Protein AF-A0A1J3GW41-F1 (afdb_monomer_lite)

pLDDT: mean 77.63, std 14.48, range [39.31, 94.0]

Sequence (105 aa):
VSSRSDLEGKSKLNESARLVDELLRVSSQWFLKYLEGSLKKGSFLVKKEEANGKDSLLVHLKAVNRWLDDLILSRTETRERVEDVRKKLQQFLLEHIESAMGETQ

InterPro domains:
  IPR010341 Protein CORTICAL MICROTUBULE DISORDERING [PTHR31928] (9-101)
  IPR049172 CORD, C-terminal domain [PF21647] (9-102)

Secondary structure (DSSP, 8-state):
-HHHHHHHHHHHHHHHHHHHHHHHHHHHHHHHHHHHHHHHHT-----TT-TTHHHHHHHHHHHHHHHHHHHHHTT-TTHHHHHHHHHHHHHHHHHHHHHHHHTT-

Structure (mmCIF, N/CA/C/O backbone):
data_AF-A0A1J3GW41-F1
#
_entry.id   AF-A0A1J3GW41-F1
#
loop_
_atom_site.group_PDB
_atom_site.id
_atom_site.type_symbol
_atom_site.label_atom_id
_atom_site.label_alt_id
_atom_site.label_comp_id
_atom_site.label_asym_id
_atom_site.label_entity_id
_atom_site.label_seq_id
_atom_site.pdbx_PDB_ins_code
_atom_site.Cartn_x
_atom_site.Cartn_y
_atom_site.Cartn_z
_atom_site.occupancy
_atom_site.B_iso_or_equiv
_atom_site.auth_seq_id
_atom_site.auth_comp_id
_atom_site.auth_asym_id
_atom_site.auth_atom_id
_atom_site.pdbx_PDB_model_num
ATOM 1 N N . VAL A 1 1 ? 35.766 -7.093 -35.660 1.00 48.31 1 VAL A N 1
ATOM 2 C CA . VAL A 1 1 ? 34.641 -7.911 -35.131 1.00 48.31 1 VAL A CA 1
ATOM 3 C C . VAL A 1 1 ? 34.141 -7.437 -33.752 1.00 48.31 1 VAL A C 1
ATOM 5 O O . VAL A 1 1 ? 33.016 -7.753 -33.405 1.00 48.31 1 VAL A O 1
ATOM 8 N N . SER A 1 2 ? 34.877 -6.589 -33.016 1.00 60.59 2 SER A N 1
ATOM 9 C CA . SER A 1 2 ? 34.540 -6.194 -31.629 1.00 60.59 2 SER A CA 1
ATOM 10 C C . SER A 1 2 ? 33.300 -5.300 -31.432 1.00 60.59 2 SER A C 1
ATOM 12 O O . SER A 1 2 ? 32.702 -5.332 -30.371 1.00 60.59 2 SER A O 1
ATOM 14 N N . SER A 1 3 ? 32.871 -4.507 -32.418 1.00 58.94 3 SER A N 1
ATOM 15 C CA . SER A 1 3 ? 31.846 -3.465 -32.184 1.00 58.94 3 SER A CA 1
ATOM 16 C C . SER A 1 3 ? 30.393 -3.962 -32.204 1.00 58.94 3 SER A C 1
ATOM 18 O O . SER A 1 3 ? 29.492 -3.247 -31.774 1.00 58.94 3 SER A O 1
ATOM 20 N N . ARG A 1 4 ? 30.140 -5.170 -32.728 1.00 57.53 4 ARG A N 1
ATOM 21 C CA . ARG A 1 4 ? 28.777 -5.703 -32.914 1.00 57.53 4 ARG A CA 1
ATOM 22 C C . ARG A 1 4 ? 28.253 -6.405 -31.653 1.00 57.53 4 ARG A C 1
ATOM 24 O O . ARG A 1 4 ? 27.065 -6.314 -31.370 1.00 57.53 4 ARG A O 1
ATOM 31 N N . SER A 1 5 ? 29.142 -7.020 -30.868 1.00 60.78 5 SER A N 1
ATOM 32 C CA . SER A 1 5 ? 28.819 -7.654 -29.580 1.00 60.78 5 SER A CA 1
ATOM 33 C C . SER A 1 5 ? 28.457 -6.639 -28.492 1.00 60.78 5 SER A C 1
ATOM 35 O O . SER A 1 5 ? 27.540 -6.882 -27.711 1.00 60.78 5 SER A O 1
ATOM 37 N N . ASP A 1 6 ? 29.117 -5.477 -28.473 1.00 60.81 6 ASP A N 1
ATOM 38 C CA . ASP A 1 6 ? 28.896 -4.447 -27.447 1.00 60.81 6 ASP A CA 1
ATOM 39 C C . ASP A 1 6 ? 27.553 -3.718 -27.623 1.00 60.81 6 ASP A C 1
ATOM 41 O O . ASP A 1 6 ? 26.894 -3.355 -26.646 1.00 60.81 6 ASP A O 1
ATOM 45 N N . LEU A 1 7 ? 27.118 -3.522 -28.874 1.00 61.41 7 LEU A N 1
ATOM 46 C CA . LEU A 1 7 ? 25.801 -2.963 -29.204 1.00 61.41 7 LEU A CA 1
ATOM 47 C C . LEU A 1 7 ? 24.670 -3.927 -28.831 1.00 61.41 7 LEU A C 1
ATOM 49 O O . LEU A 1 7 ? 23.649 -3.503 -28.288 1.00 61.41 7 LEU A O 1
ATOM 53 N N . GLU A 1 8 ? 24.867 -5.225 -29.065 1.00 64.06 8 GLU A N 1
ATOM 54 C CA . GLU A 1 8 ? 23.879 -6.240 -28.709 1.00 64.06 8 GLU A CA 1
ATOM 55 C C . GLU A 1 8 ? 23.755 -6.406 -27.184 1.00 64.06 8 GLU A C 1
ATOM 57 O O . GLU A 1 8 ? 22.639 -6.459 -26.664 1.00 64.06 8 GLU A O 1
ATOM 62 N N . GLY A 1 9 ? 24.868 -6.367 -26.443 1.00 66.81 9 GLY A N 1
ATOM 63 C CA . GLY A 1 9 ? 24.857 -6.361 -24.975 1.00 66.81 9 GLY A CA 1
ATOM 64 C C . GLY A 1 9 ? 24.113 -5.158 -24.382 1.00 66.81 9 GLY A C 1
ATOM 65 O O . GLY A 1 9 ? 23.283 -5.320 -23.488 1.00 66.81 9 GLY A O 1
ATOM 66 N N . LYS A 1 10 ? 24.325 -3.954 -24.930 1.00 68.81 10 LYS A N 1
ATOM 67 C CA . LYS A 1 10 ? 23.596 -2.738 -24.519 1.00 68.81 10 LYS A CA 1
ATOM 68 C C . LYS A 1 10 ? 22.091 -2.830 -24.785 1.00 68.81 10 LYS A C 1
ATOM 70 O O . LYS A 1 10 ? 21.303 -2.386 -23.952 1.00 68.81 10 LYS A O 1
ATOM 75 N N . SER A 1 11 ? 21.688 -3.425 -25.909 1.00 73.25 11 SER A N 1
ATOM 76 C CA . SER A 1 11 ? 20.269 -3.613 -26.238 1.00 73.25 11 SER A CA 1
ATOM 77 C C . SER A 1 11 ? 19.563 -4.568 -25.269 1.00 73.25 11 SER A C 1
ATOM 79 O O . SER A 1 11 ? 18.484 -4.240 -24.779 1.00 73.25 11 SER A O 1
ATOM 81 N N . LYS A 1 12 ? 20.219 -5.676 -24.894 1.00 77.44 12 LYS A N 1
ATOM 82 C CA . LYS A 1 12 ? 19.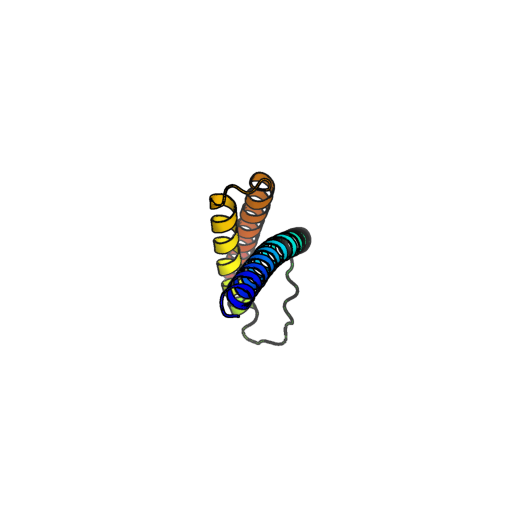688 -6.669 -23.946 1.00 77.44 12 LYS A CA 1
ATOM 83 C C . LYS A 1 12 ? 19.551 -6.111 -22.529 1.00 77.44 12 LYS A C 1
ATOM 85 O O . LYS A 1 12 ? 18.566 -6.393 -21.852 1.00 77.44 12 LYS A O 1
ATOM 90 N N . LEU A 1 13 ? 20.504 -5.288 -22.080 1.00 80.44 13 LEU A N 1
ATOM 91 C CA . LEU A 1 13 ? 20.424 -4.616 -20.775 1.00 80.44 13 LEU A CA 1
ATOM 92 C C . LEU A 1 13 ? 19.276 -3.601 -20.723 1.00 80.44 13 LEU A C 1
ATOM 94 O O . LEU A 1 13 ? 18.547 -3.555 -19.737 1.00 80.44 13 LEU A O 1
ATOM 98 N N . ASN A 1 14 ? 19.082 -2.829 -21.795 1.00 86.62 14 ASN A N 1
ATOM 99 C CA . ASN A 1 14 ? 17.969 -1.885 -21.893 1.00 86.62 14 ASN A CA 1
ATOM 100 C C . ASN A 1 14 ? 16.609 -2.605 -21.926 1.00 86.62 14 ASN A C 1
ATOM 102 O O . ASN A 1 14 ? 15.657 -2.177 -21.283 1.00 86.62 14 ASN A O 1
ATOM 106 N N . GLU A 1 15 ? 16.515 -3.728 -22.638 1.00 90.00 15 GLU A N 1
ATOM 107 C CA . GLU A 1 15 ? 15.315 -4.569 -22.643 1.00 90.00 15 GLU A CA 1
ATOM 108 C C . GLU A 1 15 ? 15.028 -5.159 -21.257 1.00 90.00 15 GLU A C 1
ATOM 110 O O . GLU A 1 15 ? 13.898 -5.092 -20.778 1.00 90.00 15 GLU A O 1
ATOM 115 N N . SER A 1 16 ? 16.064 -5.642 -20.569 1.00 91.50 16 SER A N 1
ATOM 116 C CA .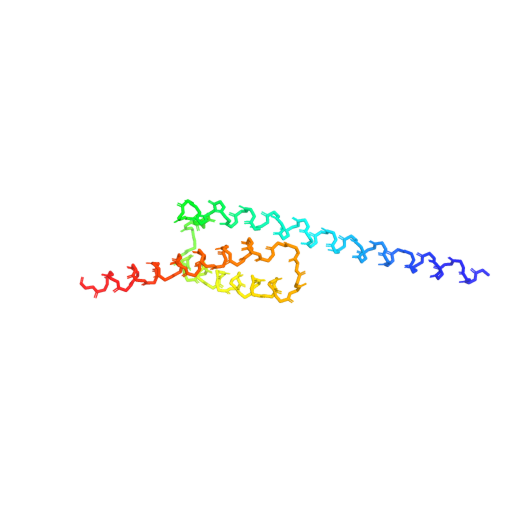 SER A 1 16 ? 15.953 -6.162 -19.203 1.00 91.50 16 SER A CA 1
ATOM 117 C C . SER A 1 16 ? 15.476 -5.088 -18.223 1.00 91.50 16 SER A C 1
ATOM 119 O O . SER A 1 16 ? 14.583 -5.349 -17.422 1.00 91.50 16 SER A O 1
ATOM 121 N N . ALA A 1 17 ? 16.016 -3.868 -18.315 1.00 89.56 17 ALA A N 1
ATOM 122 C CA . ALA A 1 17 ? 15.582 -2.741 -17.491 1.00 89.56 17 ALA A CA 1
ATOM 123 C C . ALA A 1 17 ? 14.097 -2.415 -17.720 1.00 89.56 17 ALA A C 1
ATOM 125 O O . ALA A 1 17 ? 13.326 -2.340 -16.767 1.00 89.56 17 ALA A O 1
ATOM 126 N N . ARG A 1 18 ? 13.666 -2.342 -18.986 1.00 92.12 18 ARG A N 1
ATOM 127 C CA . ARG A 1 18 ? 12.256 -2.109 -19.336 1.00 92.12 18 ARG A CA 1
ATOM 128 C C . ARG A 1 18 ? 11.328 -3.206 -18.817 1.00 92.12 18 ARG A C 1
ATOM 130 O O . ARG A 1 18 ? 10.211 -2.909 -18.405 1.00 92.12 18 ARG A O 1
ATOM 137 N N . LEU A 1 19 ? 11.770 -4.463 -18.842 1.00 94.00 19 LEU A N 1
ATOM 138 C CA . LEU A 1 19 ? 11.001 -5.585 -18.303 1.00 94.00 19 LEU A CA 1
ATOM 139 C C . LEU A 1 19 ? 10.873 -5.511 -16.778 1.00 94.00 19 LEU A C 1
ATOM 141 O O . LEU A 1 19 ? 9.801 -5.802 -16.254 1.00 94.00 19 LEU A O 1
ATOM 145 N N . VAL A 1 20 ? 11.931 -5.101 -16.071 1.00 92.12 20 VAL A N 1
ATOM 146 C CA . VAL A 1 20 ? 11.890 -4.888 -14.615 1.00 92.12 20 VAL A CA 1
ATOM 147 C C . VAL A 1 20 ? 10.920 -3.762 -14.262 1.00 92.12 20 VAL A C 1
ATOM 149 O O . VAL A 1 20 ? 10.092 -3.947 -13.371 1.00 92.12 20 VAL A O 1
ATOM 152 N N . ASP A 1 21 ? 10.964 -2.646 -14.990 1.00 89.12 21 ASP A N 1
ATOM 153 C CA . ASP A 1 21 ? 10.048 -1.521 -14.777 1.00 89.12 21 ASP A CA 1
ATOM 154 C C . ASP A 1 21 ? 8.589 -1.929 -15.019 1.00 89.12 21 ASP A C 1
ATOM 156 O O . ASP A 1 21 ? 7.705 -1.630 -14.213 1.00 89.12 21 ASP A O 1
ATOM 160 N N . GLU A 1 22 ? 8.328 -2.668 -16.100 1.00 92.19 22 GLU A N 1
ATOM 161 C CA . GLU A 1 22 ? 6.985 -3.147 -16.424 1.00 92.19 22 GLU A CA 1
ATOM 162 C C . GLU A 1 22 ? 6.481 -4.169 -15.398 1.00 92.19 22 GLU A C 1
ATOM 164 O O . GLU A 1 22 ? 5.333 -4.093 -14.952 1.00 92.19 22 GLU A O 1
ATOM 169 N N . LEU A 1 23 ? 7.340 -5.092 -14.959 1.00 93.31 23 LEU A N 1
ATOM 170 C CA . LEU A 1 23 ? 7.003 -6.052 -13.914 1.00 93.31 23 LEU A CA 1
ATOM 171 C C . LEU A 1 23 ? 6.695 -5.341 -12.596 1.00 93.31 23 LEU A C 1
ATOM 173 O O . LEU A 1 23 ? 5.693 -5.662 -11.953 1.00 93.31 23 LEU A O 1
ATOM 177 N N . LEU A 1 24 ? 7.514 -4.366 -12.194 1.00 88.81 24 LEU A N 1
ATOM 178 C CA . LEU A 1 24 ? 7.287 -3.571 -10.989 1.00 88.81 24 LEU A CA 1
ATOM 179 C C . LEU A 1 24 ? 5.954 -2.822 -11.081 1.00 88.81 24 LEU A C 1
ATOM 181 O O . LEU A 1 24 ? 5.168 -2.841 -10.133 1.00 88.81 24 LEU A O 1
ATOM 185 N N . ARG A 1 25 ? 5.653 -2.226 -12.238 1.00 87.31 25 ARG A N 1
ATOM 186 C CA . ARG A 1 25 ? 4.394 -1.51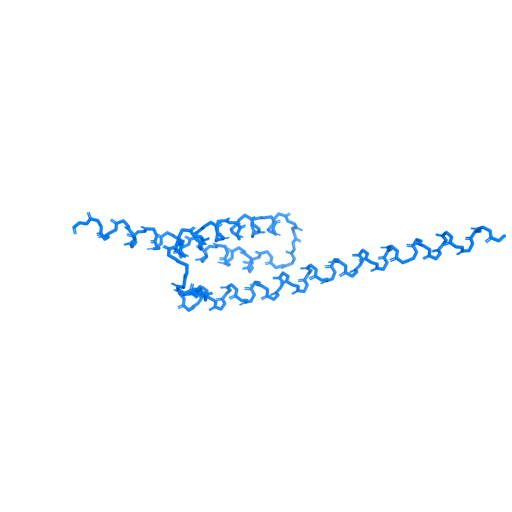7 -12.489 1.00 87.31 25 ARG A CA 1
ATOM 187 C C . ARG A 1 25 ? 3.184 -2.447 -12.376 1.00 87.31 25 ARG A C 1
ATOM 189 O O . ARG A 1 25 ? 2.258 -2.160 -11.614 1.00 87.31 25 ARG A O 1
ATOM 196 N N . VAL A 1 26 ? 3.186 -3.566 -13.100 1.00 89.81 26 VAL A N 1
ATOM 197 C CA . VAL A 1 26 ? 2.056 -4.512 -13.141 1.00 89.81 26 VAL A CA 1
ATOM 198 C C . VAL A 1 26 ? 1.861 -5.202 -11.789 1.00 89.81 26 VAL A C 1
ATOM 200 O O . VAL A 1 26 ? 0.728 -5.309 -11.313 1.00 89.81 26 VAL A O 1
ATOM 203 N N . SER A 1 27 ? 2.948 -5.618 -11.133 1.00 90.00 27 SER A N 1
ATOM 204 C CA . SER A 1 27 ? 2.891 -6.244 -9.804 1.00 90.00 27 SER A CA 1
ATOM 205 C C . SER A 1 27 ? 2.378 -5.276 -8.737 1.00 90.00 27 SER A C 1
ATOM 207 O O . SER A 1 27 ? 1.492 -5.646 -7.965 1.00 90.00 27 SER A O 1
ATOM 209 N N . SER A 1 28 ? 2.832 -4.018 -8.746 1.00 89.75 28 SER A N 1
ATOM 210 C CA . SER A 1 28 ? 2.340 -2.981 -7.829 1.00 89.75 28 SER A CA 1
ATOM 211 C C . SER A 1 28 ? 0.843 -2.734 -8.014 1.00 89.75 28 SER A C 1
ATOM 213 O O . SER A 1 28 ? 0.089 -2.682 -7.043 1.00 89.75 28 SER A O 1
ATOM 215 N N . GLN A 1 29 ? 0.374 -2.649 -9.264 1.00 89.75 29 GLN A N 1
ATOM 216 C CA . GLN A 1 29 ? -1.050 -2.480 -9.564 1.00 89.75 29 GLN A CA 1
ATOM 217 C C . GLN A 1 29 ? -1.899 -3.678 -9.124 1.00 89.75 29 GLN A C 1
ATOM 219 O O . GLN A 1 29 ? -3.011 -3.492 -8.617 1.00 89.75 29 GLN A O 1
ATOM 224 N N . TRP A 1 30 ? -1.402 -4.901 -9.321 1.00 93.31 30 TRP A N 1
ATOM 225 C CA . TRP A 1 30 ? -2.066 -6.113 -8.844 1.00 93.31 30 TRP A CA 1
ATOM 226 C C . TRP A 1 30 ? -2.153 -6.129 -7.314 1.00 93.31 30 TRP A C 1
ATOM 228 O O . TRP A 1 30 ? -3.233 -6.350 -6.761 1.00 93.31 30 TRP A O 1
ATOM 238 N N . PHE A 1 31 ? -1.052 -5.816 -6.631 1.00 91.06 31 PHE A N 1
ATOM 239 C CA . PHE A 1 31 ? -1.002 -5.844 -5.175 1.00 91.06 31 PHE A CA 1
ATOM 240 C C . PHE A 1 31 ? -1.882 -4.759 -4.544 1.00 91.06 31 PHE A C 1
ATOM 242 O O . PHE A 1 31 ? -2.590 -5.035 -3.579 1.00 91.06 31 PHE A O 1
ATOM 249 N N . LEU A 1 32 ? -1.958 -3.563 -5.140 1.00 90.94 32 LEU A N 1
ATOM 250 C CA . LEU A 1 32 ? -2.906 -2.525 -4.718 1.00 90.94 32 LEU A CA 1
ATOM 251 C C . LEU A 1 32 ? -4.363 -3.004 -4.799 1.00 90.94 32 LEU A C 1
ATOM 253 O O . LEU A 1 32 ? -5.127 -2.803 -3.858 1.00 90.94 32 LEU A O 1
ATOM 257 N N . LYS A 1 33 ? -4.750 -3.692 -5.883 1.00 90.62 33 LYS A N 1
ATOM 258 C CA . LYS A 1 33 ? -6.097 -4.286 -6.001 1.00 90.62 33 LYS A CA 1
ATOM 259 C C . LYS A 1 33 ? -6.348 -5.346 -4.924 1.00 90.62 33 LYS A C 1
ATOM 261 O O . LYS A 1 33 ? -7.446 -5.411 -4.371 1.00 90.62 33 LYS A O 1
ATOM 266 N N . TYR A 1 34 ? -5.346 -6.171 -4.621 1.00 90.44 34 TYR A N 1
ATOM 267 C CA . TYR A 1 34 ? -5.428 -7.153 -3.540 1.00 90.44 34 TYR A CA 1
ATOM 268 C C . TYR A 1 34 ? -5.611 -6.486 -2.168 1.00 90.44 34 TYR A C 1
ATOM 270 O O . TYR A 1 34 ? -6.485 -6.901 -1.402 1.00 90.44 34 TYR A O 1
ATOM 278 N N . LEU A 1 35 ? -4.836 -5.437 -1.870 1.00 90.62 35 LEU A N 1
ATOM 279 C CA . LEU A 1 35 ? -4.940 -4.678 -0.623 1.00 90.62 35 LEU A CA 1
ATOM 280 C C . LEU A 1 35 ? -6.320 -4.043 -0.473 1.00 90.62 35 LEU A C 1
ATOM 282 O O . LEU A 1 35 ? -6.954 -4.212 0.562 1.00 90.62 35 LEU A O 1
ATOM 286 N N . GLU A 1 36 ? -6.831 -3.391 -1.518 1.00 90.75 36 GLU A N 1
ATOM 287 C CA . GLU A 1 36 ? -8.191 -2.840 -1.525 1.00 90.75 36 GLU A CA 1
ATOM 288 C C . GLU A 1 36 ? -9.247 -3.907 -1.237 1.00 90.75 36 GLU A C 1
ATOM 290 O O . GLU A 1 36 ? -10.160 -3.679 -0.444 1.00 90.75 36 GLU A O 1
ATOM 295 N N . GLY A 1 37 ? -9.135 -5.074 -1.875 1.00 90.38 37 GLY A N 1
ATOM 296 C CA . GLY A 1 37 ? -10.050 -6.190 -1.652 1.00 90.38 37 GLY A CA 1
ATOM 297 C C . GLY A 1 37 ? -9.968 -6.750 -0.232 1.00 90.38 37 GLY A C 1
ATOM 298 O O . GLY A 1 37 ? -10.997 -7.101 0.341 1.00 90.38 37 GLY A O 1
ATOM 299 N N . SER A 1 38 ? -8.767 -6.807 0.344 1.00 87.75 38 SER A N 1
ATOM 300 C CA . SER A 1 38 ? -8.532 -7.312 1.703 1.00 87.75 38 SER A CA 1
ATOM 301 C C . SER A 1 38 ? -9.044 -6.335 2.762 1.00 87.75 38 SER A C 1
ATOM 303 O O . SER A 1 38 ? -9.777 -6.733 3.664 1.00 87.75 38 SER A O 1
ATOM 305 N N . LEU A 1 39 ? -8.754 -5.040 2.595 1.00 88.19 39 LEU A N 1
ATOM 306 C CA . LEU A 1 39 ? -9.232 -3.971 3.476 1.00 88.19 39 LEU A CA 1
ATOM 307 C C . LEU A 1 39 ? -10.758 -3.849 3.439 1.00 88.19 39 LEU A C 1
ATOM 309 O O . LEU A 1 39 ? -11.379 -3.721 4.486 1.00 88.19 39 LEU A O 1
ATOM 313 N N . LYS A 1 40 ? -11.386 -3.980 2.261 1.00 87.88 40 LYS A N 1
ATOM 314 C CA . LYS A 1 40 ? -12.857 -4.027 2.145 1.00 87.88 40 LYS A CA 1
ATOM 315 C C . LYS A 1 40 ? -13.482 -5.206 2.889 1.00 87.88 40 LYS A C 1
ATOM 317 O O . LYS A 1 40 ? -14.612 -5.096 3.346 1.00 87.88 40 LYS A O 1
ATOM 322 N N . LYS A 1 41 ? -12.779 -6.336 2.975 1.00 85.62 41 LYS A N 1
ATOM 323 C CA . LYS A 1 41 ? -13.233 -7.519 3.720 1.00 85.62 41 LYS A CA 1
ATOM 324 C C . LYS A 1 41 ? -12.947 -7.420 5.220 1.00 85.62 41 LYS A C 1
ATOM 326 O O . LYS A 1 41 ? -13.459 -8.246 5.963 1.00 85.62 41 LYS A O 1
ATOM 331 N N . GLY A 1 42 ? -12.121 -6.463 5.654 1.00 80.44 42 GLY A N 1
ATOM 332 C CA . GLY A 1 42 ? -11.673 -6.357 7.043 1.00 80.44 42 GLY A CA 1
ATOM 333 C C . GLY A 1 42 ? -10.801 -7.533 7.492 1.00 80.44 42 GLY A C 1
ATOM 334 O O . GLY A 1 42 ? -10.693 -7.795 8.683 1.00 80.44 42 GLY A O 1
ATOM 335 N N . SER A 1 43 ? -10.196 -8.279 6.563 1.00 76.56 43 SER A N 1
ATOM 336 C CA . SER A 1 43 ? -9.381 -9.447 6.906 1.00 76.56 43 SER A CA 1
ATOM 337 C C . SER A 1 43 ? -8.293 -9.689 5.871 1.00 76.56 43 SER A C 1
ATOM 339 O O . SER A 1 43 ? -8.555 -9.641 4.665 1.00 76.56 43 SER A O 1
ATOM 341 N N . PHE A 1 44 ? -7.101 -10.043 6.341 1.00 78.44 44 PHE A N 1
ATOM 342 C CA . PHE A 1 44 ? -6.006 -10.516 5.502 1.00 78.44 44 PHE A CA 1
ATOM 343 C C . PHE A 1 44 ? -5.951 -12.044 5.532 1.00 78.44 44 PHE A C 1
ATOM 345 O O . PHE A 1 44 ? -6.173 -12.660 6.575 1.00 78.44 44 PHE A O 1
ATOM 352 N N . LEU A 1 45 ? -5.643 -12.664 4.390 1.00 66.94 45 LEU A N 1
ATOM 353 C CA . LEU A 1 45 ? -5.412 -14.107 4.302 1.00 66.94 45 LEU A CA 1
ATOM 354 C C . LEU A 1 45 ? -4.071 -14.451 4.965 1.00 66.94 45 LEU A C 1
ATOM 356 O O . LEU A 1 45 ? -3.061 -14.622 4.290 1.00 66.94 45 LEU A O 1
ATOM 360 N N . VAL A 1 46 ? -4.055 -14.536 6.292 1.00 61.34 46 VAL A N 1
ATOM 361 C CA . VAL A 1 46 ? -2.925 -15.080 7.048 1.00 61.34 46 VAL A CA 1
ATOM 362 C C . VAL A 1 46 ? -3.308 -16.484 7.478 1.00 61.34 46 VAL A C 1
ATOM 364 O O . VAL A 1 46 ? -4.289 -16.675 8.198 1.00 61.34 46 VAL A O 1
ATOM 367 N N . LYS A 1 47 ? -2.565 -17.490 7.006 1.00 56.59 47 LYS A N 1
ATOM 368 C CA . LYS A 1 47 ? -2.736 -18.854 7.510 1.00 56.59 47 LYS A CA 1
ATOM 369 C C . LYS A 1 47 ? -2.437 -18.843 9.007 1.00 56.59 47 LYS A C 1
ATOM 371 O O . LYS A 1 47 ? -1.372 -18.419 9.434 1.00 56.59 47 LYS A O 1
ATOM 376 N N . LYS A 1 48 ? -3.394 -19.327 9.795 1.00 50.91 48 LYS A N 1
ATOM 377 C CA . LYS A 1 48 ? -3.384 -19.336 11.266 1.00 50.91 48 LYS A CA 1
ATOM 378 C C . LYS A 1 48 ? -2.306 -20.253 11.883 1.00 50.91 48 LYS A C 1
ATOM 380 O O . LYS A 1 48 ? -2.274 -20.408 13.095 1.00 50.91 48 LYS A O 1
ATOM 385 N N . GLU A 1 49 ? -1.475 -20.896 11.062 1.00 48.75 49 GLU A N 1
ATOM 386 C CA . GLU A 1 49 ? -0.523 -21.942 11.467 1.00 48.75 49 GLU A CA 1
ATOM 387 C C . GLU A 1 49 ? 0.765 -21.394 12.099 1.00 48.75 49 GLU A C 1
ATOM 389 O O . GLU A 1 49 ? 1.503 -22.146 12.728 1.00 48.75 49 GLU A O 1
ATOM 394 N N . GLU A 1 50 ? 1.019 -20.089 12.020 1.00 52.44 50 GLU A N 1
ATOM 395 C CA . GLU A 1 50 ? 2.115 -19.467 12.756 1.00 52.44 50 GLU A CA 1
ATOM 396 C C . GLU A 1 50 ? 1.588 -18.965 14.101 1.00 52.44 50 GLU A C 1
ATOM 398 O O . GLU A 1 50 ? 0.801 -18.022 14.162 1.00 52.44 50 GLU A O 1
ATOM 403 N N . ALA A 1 51 ? 2.047 -19.563 15.202 1.00 49.66 51 ALA A N 1
ATOM 404 C CA . ALA A 1 51 ? 1.744 -19.127 16.570 1.00 49.66 51 ALA A CA 1
ATOM 405 C C . ALA A 1 51 ? 2.115 -17.645 16.846 1.00 49.66 51 ALA A C 1
ATOM 407 O O . ALA A 1 51 ? 1.650 -17.069 17.825 1.00 49.66 51 ALA A O 1
ATOM 408 N N . ASN A 1 52 ? 2.868 -17.013 15.933 1.00 54.94 52 ASN A N 1
ATOM 409 C CA . ASN A 1 52 ? 3.264 -15.599 15.931 1.00 54.94 52 ASN A CA 1
ATOM 410 C C . ASN A 1 52 ? 2.528 -14.764 14.851 1.00 54.94 52 ASN A C 1
ATOM 412 O O . ASN A 1 52 ? 2.928 -13.640 14.548 1.00 54.94 52 ASN A O 1
ATOM 416 N N . GLY A 1 53 ? 1.477 -15.310 14.227 1.00 58.59 53 GLY A N 1
ATOM 417 C CA . GLY A 1 53 ? 0.875 -14.807 12.983 1.00 58.59 53 GLY A CA 1
ATOM 418 C C . GLY A 1 53 ? 0.248 -13.409 13.057 1.00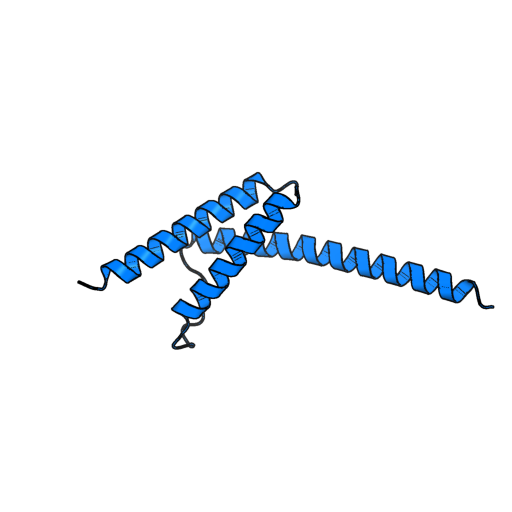 58.59 53 GLY A C 1
ATOM 419 O O . GLY A 1 53 ? 0.114 -12.738 12.035 1.00 58.59 53 GLY A O 1
ATOM 420 N N . LYS A 1 54 ? -0.127 -12.940 14.256 1.00 61.62 54 LYS A N 1
ATOM 421 C CA . LYS A 1 54 ? -0.636 -11.571 14.464 1.00 61.62 54 LYS A CA 1
ATOM 422 C C . LYS A 1 54 ? 0.501 -10.541 14.466 1.00 61.62 54 LYS A C 1
ATOM 424 O O . LYS A 1 54 ? 0.398 -9.519 13.788 1.00 61.62 54 LYS A O 1
ATOM 429 N N . ASP A 1 55 ? 1.601 -10.843 15.154 1.00 62.66 55 ASP A N 1
ATOM 430 C CA . ASP A 1 55 ? 2.775 -9.967 15.219 1.00 62.66 55 ASP A CA 1
ATOM 431 C C . ASP A 1 55 ? 3.503 -9.915 13.871 1.00 62.66 55 ASP A C 1
ATOM 433 O O . ASP A 1 55 ? 3.910 -8.839 13.424 1.00 62.66 55 ASP A O 1
ATOM 437 N N . SER A 1 56 ? 3.600 -11.054 13.171 1.00 70.44 56 SER A N 1
ATOM 438 C CA . SER A 1 56 ? 4.184 -11.109 11.827 1.00 70.44 56 SER A CA 1
ATOM 439 C C . SER A 1 56 ? 3.344 -10.326 10.813 1.00 70.44 56 SER A C 1
ATOM 441 O O . SER A 1 56 ? 3.895 -9.553 10.027 1.00 70.44 56 SER A O 1
ATOM 443 N N . LEU A 1 57 ? 2.009 -10.427 10.869 1.00 77.12 57 LEU A N 1
ATOM 444 C CA . LEU A 1 57 ? 1.118 -9.623 10.029 1.00 77.12 57 LEU A CA 1
ATOM 445 C C . LEU A 1 57 ? 1.309 -8.123 10.277 1.00 77.12 57 LEU A C 1
ATOM 447 O O . LEU A 1 57 ? 1.425 -7.363 9.318 1.00 77.12 57 LEU A O 1
ATOM 451 N N . LEU A 1 58 ? 1.385 -7.684 11.535 1.00 76.31 58 LEU A N 1
ATOM 452 C CA . LEU A 1 58 ? 1.569 -6.269 11.860 1.00 76.31 58 LEU A CA 1
ATOM 453 C C . LEU A 1 58 ? 2.892 -5.717 11.305 1.00 76.31 58 LEU A C 1
ATOM 455 O O . LEU A 1 58 ? 2.924 -4.602 10.777 1.00 76.31 58 LEU A O 1
ATOM 459 N N . VAL A 1 59 ? 3.978 -6.493 11.385 1.00 80.69 59 VAL A N 1
ATOM 460 C CA . VAL A 1 59 ? 5.273 -6.136 10.780 1.00 80.69 59 VAL A CA 1
ATOM 461 C C . VAL A 1 59 ? 5.145 -5.995 9.261 1.00 80.69 59 VAL A C 1
ATOM 463 O O . VAL A 1 59 ? 5.595 -4.991 8.702 1.00 80.69 59 VAL A O 1
ATOM 466 N N . HIS A 1 60 ? 4.470 -6.937 8.596 1.00 83.31 60 HIS A N 1
ATOM 467 C CA . HIS A 1 60 ? 4.230 -6.860 7.155 1.00 83.31 60 HIS A CA 1
ATOM 468 C C . HIS A 1 60 ? 3.381 -5.641 6.772 1.00 83.31 60 HIS A C 1
ATOM 470 O O . HIS A 1 60 ? 3.737 -4.915 5.847 1.00 83.31 60 HIS A O 1
ATOM 476 N N . LEU A 1 61 ? 2.303 -5.351 7.503 1.00 86.62 61 LEU A N 1
ATOM 477 C CA . LEU A 1 61 ? 1.438 -4.202 7.218 1.00 86.62 61 LEU A CA 1
ATOM 478 C C . LEU A 1 61 ? 2.148 -2.859 7.453 1.00 86.62 61 LEU A C 1
ATOM 480 O O . LEU A 1 61 ? 1.924 -1.913 6.699 1.00 86.62 61 LEU A O 1
ATOM 484 N N . LYS A 1 62 ? 3.066 -2.774 8.427 1.00 85.06 62 LYS A N 1
ATOM 485 C CA . LYS A 1 62 ? 3.945 -1.601 8.598 1.00 85.06 62 LYS A CA 1
ATOM 486 C C . LYS A 1 62 ? 4.873 -1.401 7.398 1.00 85.06 62 LYS A C 1
ATOM 488 O O . LYS A 1 62 ? 5.057 -0.264 6.961 1.00 85.06 62 LYS A O 1
ATOM 493 N N . ALA A 1 63 ? 5.441 -2.481 6.857 1.00 88.38 63 ALA A N 1
ATOM 494 C CA . ALA A 1 63 ? 6.261 -2.418 5.648 1.00 88.38 63 ALA A CA 1
ATOM 495 C C . ALA A 1 63 ? 5.431 -1.980 4.428 1.00 88.38 63 ALA A C 1
ATOM 497 O O . ALA A 1 63 ? 5.859 -1.102 3.682 1.00 88.38 63 ALA A O 1
ATOM 498 N N . VAL A 1 64 ? 4.208 -2.507 4.282 1.00 90.12 64 VAL A N 1
ATOM 499 C CA . VAL A 1 64 ? 3.265 -2.080 3.235 1.00 90.12 64 VAL A CA 1
ATOM 500 C C . VAL A 1 64 ? 2.916 -0.598 3.370 1.00 90.12 64 VAL A C 1
ATOM 502 O O . VAL A 1 64 ? 2.892 0.104 2.365 1.00 90.12 64 VAL A O 1
ATOM 505 N N . ASN A 1 65 ? 2.698 -0.088 4.587 1.00 89.94 65 ASN A N 1
ATOM 506 C CA . ASN A 1 65 ? 2.408 1.333 4.780 1.00 89.94 65 ASN A CA 1
ATOM 507 C C . ASN A 1 65 ? 3.554 2.230 4.278 1.00 89.94 65 ASN A C 1
ATOM 509 O O . ASN A 1 65 ? 3.290 3.211 3.591 1.00 89.94 65 ASN A O 1
ATOM 513 N N . ARG A 1 66 ? 4.815 1.863 4.547 1.00 90.38 66 ARG A N 1
ATOM 514 C CA . ARG A 1 66 ? 5.981 2.593 4.013 1.00 90.38 66 ARG A CA 1
ATOM 515 C C . ARG A 1 66 ? 6.052 2.531 2.489 1.00 90.38 66 ARG A C 1
ATOM 517 O O . ARG A 1 66 ? 6.262 3.551 1.849 1.00 90.38 66 ARG A O 1
ATOM 524 N N . TRP A 1 67 ? 5.807 1.356 1.912 1.00 92.12 67 TRP A N 1
ATOM 525 C CA . TRP A 1 67 ? 5.780 1.185 0.460 1.00 92.12 67 TRP A CA 1
ATOM 526 C C . TRP A 1 67 ? 4.713 2.061 -0.223 1.00 92.12 67 TRP A C 1
ATOM 528 O O . TRP A 1 67 ? 4.956 2.605 -1.299 1.00 92.12 67 TRP A O 1
ATOM 538 N N . LEU A 1 68 ? 3.548 2.254 0.409 1.00 89.88 68 LEU A N 1
ATOM 539 C CA . LEU A 1 68 ? 2.521 3.179 -0.086 1.00 89.88 68 LEU A CA 1
ATOM 540 C C . LEU A 1 68 ? 2.979 4.644 -0.017 1.00 89.88 68 LEU A C 1
ATOM 542 O O . LEU A 1 68 ? 2.699 5.402 -0.945 1.00 89.88 68 LEU A O 1
ATOM 546 N N . ASP A 1 69 ? 3.690 5.043 1.042 1.00 89.56 69 ASP A N 1
ATOM 547 C CA . ASP A 1 69 ? 4.262 6.392 1.151 1.00 89.56 69 ASP A CA 1
ATOM 548 C C . ASP A 1 69 ? 5.308 6.642 0.042 1.00 89.56 69 ASP A C 1
ATOM 550 O O . ASP A 1 69 ? 5.261 7.677 -0.626 1.00 89.56 69 ASP A O 1
ATOM 554 N N . ASP A 1 70 ? 6.178 5.667 -0.240 1.00 88.81 70 ASP A N 1
ATOM 555 C CA . ASP A 1 70 ? 7.166 5.751 -1.327 1.00 88.81 70 ASP A CA 1
ATOM 556 C C . ASP A 1 70 ? 6.493 5.856 -2.709 1.00 88.81 70 ASP A C 1
ATOM 558 O O . ASP A 1 70 ? 6.894 6.666 -3.553 1.00 88.81 70 ASP A O 1
ATOM 562 N N . LEU A 1 71 ? 5.411 5.098 -2.932 1.00 85.25 71 LEU A N 1
ATOM 563 C CA . LEU A 1 71 ? 4.604 5.198 -4.151 1.00 85.25 71 LEU A CA 1
ATOM 564 C C . LEU A 1 71 ? 3.994 6.595 -4.328 1.00 85.25 71 LEU A C 1
ATOM 566 O O . LEU A 1 71 ? 4.027 7.135 -5.435 1.00 85.25 71 LEU A O 1
ATOM 570 N N . ILE A 1 72 ? 3.488 7.216 -3.259 1.00 83.81 72 ILE A N 1
ATOM 571 C CA . ILE A 1 72 ? 2.935 8.580 -3.304 1.00 83.81 72 ILE A CA 1
ATOM 572 C C . ILE A 1 72 ? 4.017 9.599 -3.691 1.00 83.81 72 ILE A C 1
ATOM 574 O O . ILE A 1 72 ? 3.764 10.495 -4.505 1.00 83.81 72 ILE A O 1
ATOM 578 N N . LEU A 1 73 ? 5.229 9.450 -3.149 1.00 83.06 73 LEU A N 1
ATOM 579 C CA . LEU A 1 73 ? 6.365 10.328 -3.449 1.00 83.06 73 LEU A CA 1
ATOM 580 C C . LEU A 1 73 ? 6.839 10.202 -4.903 1.00 83.06 73 LEU A C 1
ATOM 582 O O . LEU A 1 73 ? 7.280 11.192 -5.491 1.00 83.06 73 LEU A O 1
ATOM 586 N N . SER A 1 74 ? 6.680 9.025 -5.512 1.00 79.31 74 SER A N 1
ATOM 587 C CA . SER A 1 74 ? 7.094 8.751 -6.895 1.00 79.31 74 SER A CA 1
ATOM 588 C C . SER A 1 74 ? 6.248 9.444 -7.987 1.00 79.31 74 SER A C 1
ATOM 590 O O . SER A 1 74 ? 6.507 9.247 -9.171 1.00 79.31 74 SER A O 1
ATOM 592 N N . ARG A 1 75 ? 5.265 10.290 -7.620 1.00 63.94 75 ARG A N 1
ATOM 593 C CA . ARG A 1 75 ? 4.343 11.015 -8.531 1.00 63.94 75 ARG A CA 1
ATOM 594 C C . ARG A 1 75 ? 3.692 10.119 -9.593 1.00 63.94 75 ARG A C 1
ATOM 596 O O . ARG A 1 75 ? 3.576 10.500 -10.755 1.00 63.94 75 ARG A O 1
ATOM 603 N N . THR A 1 76 ? 3.243 8.932 -9.202 1.00 64.31 76 THR A N 1
ATOM 604 C CA . THR A 1 76 ? 2.474 8.061 -10.096 1.00 64.31 76 THR A CA 1
ATOM 605 C C . THR A 1 76 ? 1.068 8.631 -10.330 1.00 64.31 76 THR A C 1
ATOM 607 O O . THR A 1 76 ? 0.472 9.225 -9.430 1.00 64.31 76 THR A O 1
ATOM 610 N N . GLU A 1 77 ? 0.489 8.389 -11.509 1.00 62.62 77 GLU A N 1
ATOM 611 C CA . GLU A 1 77 ? -0.884 8.793 -11.883 1.00 62.62 77 GLU A CA 1
ATOM 612 C C . GLU A 1 77 ? -1.965 8.277 -10.909 1.00 62.62 77 GLU A C 1
ATOM 614 O O . GLU A 1 77 ? -3.073 8.798 -10.849 1.00 62.62 77 GLU A O 1
ATOM 619 N N . THR A 1 78 ? -1.642 7.270 -10.095 1.00 70.62 78 THR A N 1
ATOM 620 C CA . THR A 1 78 ? -2.547 6.629 -9.134 1.00 70.62 78 THR A CA 1
ATOM 621 C C . THR A 1 78 ? -2.492 7.219 -7.724 1.00 70.62 78 THR A C 1
ATOM 623 O O . THR A 1 78 ? -2.965 6.575 -6.789 1.00 70.62 78 THR A O 1
ATOM 626 N N . ARG A 1 79 ? -1.918 8.412 -7.537 1.00 79.56 79 ARG A N 1
ATOM 627 C CA . ARG A 1 79 ? -1.676 9.003 -6.210 1.00 79.56 79 ARG A CA 1
ATOM 628 C C . ARG A 1 79 ? -2.911 9.035 -5.305 1.00 79.56 79 ARG A C 1
ATOM 630 O O . ARG A 1 79 ? -2.831 8.559 -4.180 1.00 79.56 79 ARG A O 1
ATOM 637 N N . GLU A 1 80 ? -4.046 9.537 -5.789 1.00 84.56 80 GLU A N 1
ATOM 638 C CA . GLU A 1 80 ? -5.281 9.633 -4.990 1.00 84.56 80 GLU A CA 1
ATOM 639 C C . GLU A 1 80 ? -5.755 8.254 -4.504 1.00 84.56 80 GLU A C 1
ATOM 641 O O . GLU A 1 80 ? -6.078 8.061 -3.332 1.00 84.56 80 GLU A O 1
ATOM 646 N N . ARG A 1 81 ? -5.714 7.259 -5.395 1.00 86.81 81 ARG A N 1
ATOM 647 C CA . ARG A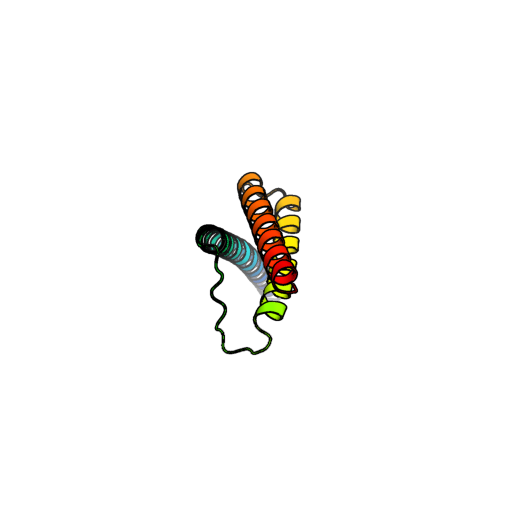 1 81 ? -6.068 5.873 -5.079 1.00 86.81 81 ARG A CA 1
ATOM 648 C C . ARG A 1 81 ? -5.127 5.269 -4.036 1.00 86.81 81 ARG A C 1
ATOM 650 O O . ARG A 1 81 ? -5.580 4.603 -3.111 1.00 86.81 81 ARG A O 1
ATOM 657 N N . VAL A 1 82 ? -3.823 5.503 -4.171 1.00 86.62 82 VAL A N 1
ATOM 658 C CA . VAL A 1 82 ? -2.811 5.021 -3.216 1.00 86.62 82 VAL A CA 1
ATOM 659 C C . VAL A 1 82 ? -3.005 5.688 -1.849 1.00 86.62 82 VAL A C 1
ATOM 661 O O . VAL A 1 82 ? -2.929 5.012 -0.823 1.00 86.62 82 VAL A O 1
ATOM 664 N N . GLU A 1 83 ? -3.330 6.983 -1.818 1.00 89.56 83 GLU A N 1
ATOM 665 C CA . GLU A 1 83 ? -3.636 7.717 -0.585 1.00 89.56 83 GLU A CA 1
ATOM 666 C C . GLU A 1 83 ? -4.882 7.168 0.131 1.00 89.56 83 GLU A C 1
ATOM 668 O O . GLU A 1 83 ? -4.867 7.033 1.357 1.00 89.56 83 GLU A O 1
ATOM 673 N N . ASP A 1 84 ? -5.939 6.813 -0.604 1.00 90.69 84 ASP A N 1
ATOM 674 C CA . ASP A 1 84 ? -7.138 6.175 -0.044 1.00 90.69 84 ASP A CA 1
ATOM 675 C C . ASP A 1 84 ? -6.827 4.793 0.557 1.00 90.69 84 ASP A C 1
ATOM 677 O O . ASP A 1 84 ? -7.197 4.510 1.701 1.00 90.69 84 ASP A O 1
ATOM 681 N N . VAL A 1 85 ? -6.068 3.954 -0.159 1.00 90.62 85 VAL A N 1
ATOM 682 C CA . VAL A 1 85 ? -5.614 2.647 0.352 1.00 90.62 85 VAL A CA 1
ATOM 683 C C . VAL A 1 85 ? -4.781 2.809 1.619 1.00 90.62 85 VAL A C 1
ATOM 685 O O . VAL A 1 85 ? -4.996 2.079 2.588 1.00 90.62 85 VAL A O 1
ATOM 688 N N . ARG A 1 86 ? -3.874 3.790 1.652 1.00 92.00 86 ARG A N 1
ATOM 689 C CA . ARG A 1 86 ? -3.055 4.083 2.831 1.00 92.00 86 ARG A CA 1
ATOM 690 C C . ARG A 1 86 ? -3.915 4.472 4.031 1.00 92.00 86 ARG A C 1
ATOM 692 O O . ARG A 1 86 ? -3.731 3.913 5.107 1.00 92.00 86 ARG A O 1
ATOM 699 N N . LYS A 1 87 ? -4.875 5.385 3.852 1.00 91.62 87 LYS A N 1
ATOM 700 C CA . LYS A 1 87 ? -5.790 5.802 4.931 1.00 91.62 87 LYS A CA 1
ATOM 701 C C . LYS A 1 87 ? -6.579 4.613 5.482 1.00 91.62 87 LYS A C 1
ATOM 703 O O . LYS A 1 87 ? -6.656 4.444 6.694 1.00 91.62 87 LYS A O 1
ATOM 708 N N . LYS A 1 88 ? -7.105 3.753 4.605 1.00 91.19 88 LYS A N 1
ATOM 709 C CA . LYS A 1 88 ? -7.834 2.536 5.003 1.00 91.19 88 LYS A CA 1
ATOM 710 C C . LYS A 1 88 ? -6.949 1.538 5.743 1.00 91.19 88 LYS A C 1
ATOM 712 O O . LYS A 1 88 ? -7.396 0.948 6.720 1.00 91.19 88 LYS A O 1
ATOM 717 N N . LEU A 1 89 ? -5.700 1.366 5.311 1.00 90.31 89 LEU A N 1
ATOM 718 C CA . LEU A 1 89 ? -4.739 0.513 6.006 1.00 90.31 89 LEU A CA 1
ATOM 719 C C . LEU A 1 89 ? -4.414 1.051 7.403 1.00 90.31 89 LEU A C 1
ATOM 721 O O . LEU A 1 89 ? -4.390 0.287 8.360 1.00 90.31 89 LEU A O 1
ATOM 725 N N . GLN A 1 90 ? -4.193 2.358 7.532 1.00 88.44 90 GLN A N 1
ATOM 726 C CA . GLN A 1 90 ? -3.935 2.999 8.822 1.00 88.44 90 GLN A CA 1
ATOM 727 C C . GLN A 1 90 ? -5.128 2.857 9.770 1.00 88.44 90 GLN A C 1
ATOM 729 O O . GLN A 1 90 ? -4.934 2.490 10.925 1.00 88.44 90 GLN A O 1
ATOM 734 N N . GLN A 1 91 ? -6.346 3.067 9.268 1.00 88.69 91 GLN A N 1
ATOM 735 C CA . GLN A 1 91 ? -7.575 2.857 10.032 1.00 88.69 91 GLN A CA 1
ATOM 736 C C . GLN A 1 91 ? -7.698 1.404 10.509 1.00 88.69 91 GLN A C 1
ATOM 738 O O . GLN A 1 91 ? -7.886 1.162 11.696 1.00 88.69 91 GLN A O 1
ATOM 743 N N . PHE A 1 92 ? -7.493 0.437 9.608 1.00 86.25 92 PHE A N 1
ATOM 744 C CA . PHE A 1 92 ? -7.507 -0.986 9.946 1.00 86.25 92 PHE A CA 1
ATOM 745 C C . PHE A 1 92 ? -6.506 -1.323 11.061 1.00 86.25 92 PHE A C 1
ATOM 747 O O . PHE A 1 92 ? -6.829 -2.056 11.994 1.00 86.25 92 PHE A O 1
ATOM 754 N N . LEU A 1 93 ? -5.284 -0.788 10.969 1.00 83.31 93 LEU A N 1
ATOM 755 C CA . LEU A 1 93 ? -4.241 -1.005 11.969 1.00 83.31 93 LEU A CA 1
ATOM 756 C C . LEU A 1 93 ? -4.624 -0.431 13.337 1.00 83.31 93 LEU A C 1
ATOM 758 O O . LEU A 1 93 ? -4.380 -1.093 14.342 1.00 83.31 93 LEU A O 1
ATOM 762 N N . LEU A 1 94 ? -5.218 0.765 13.378 1.00 83.88 94 LEU A N 1
ATOM 763 C CA . LEU A 1 94 ? -5.683 1.387 14.621 1.00 83.88 94 LEU A CA 1
ATOM 764 C C . LEU A 1 94 ? -6.789 0.557 15.279 1.00 83.88 94 LEU A C 1
ATOM 766 O O . LEU A 1 94 ? -6.651 0.199 16.444 1.00 83.88 94 LEU A O 1
ATOM 770 N N . GLU A 1 95 ? -7.809 0.155 14.520 1.00 81.12 95 GLU A N 1
ATOM 771 C CA . GLU A 1 95 ? -8.918 -0.672 15.020 1.00 81.12 95 GLU A CA 1
ATOM 772 C C . GLU A 1 95 ? -8.432 -2.013 15.597 1.00 81.12 95 GLU A C 1
ATOM 774 O O . GLU A 1 95 ? -8.924 -2.482 16.623 1.00 81.12 95 GLU A O 1
ATOM 779 N N . HIS A 1 96 ? -7.425 -2.632 14.973 1.00 74.00 96 HIS A N 1
ATOM 780 C CA . HIS A 1 96 ? -6.872 -3.904 15.447 1.00 74.00 96 HIS A CA 1
ATOM 781 C C . HIS A 1 96 ? -5.949 -3.743 16.663 1.00 74.00 96 HIS A C 1
ATOM 783 O O . HIS A 1 96 ? -5.854 -4.666 17.473 1.00 74.00 96 HIS A O 1
ATOM 789 N N . ILE A 1 97 ? -5.291 -2.590 16.821 1.00 71.00 97 ILE A N 1
ATOM 790 C CA . ILE A 1 97 ? -4.547 -2.250 18.042 1.00 71.00 97 ILE A CA 1
ATOM 791 C C . ILE A 1 97 ? -5.525 -1.979 19.192 1.00 71.00 97 ILE A C 1
ATOM 793 O O . ILE A 1 97 ? -5.339 -2.520 20.278 1.00 71.00 97 ILE A O 1
ATOM 797 N N . GLU A 1 98 ? -6.590 -1.210 18.955 1.00 61.00 98 GLU A N 1
ATOM 798 C CA . GLU A 1 98 ? -7.639 -0.938 19.948 1.00 61.00 98 GLU A CA 1
ATOM 799 C C . GLU A 1 98 ? -8.330 -2.226 20.410 1.00 61.00 98 GLU A C 1
ATOM 801 O O . GLU A 1 98 ? -8.504 -2.428 21.609 1.00 61.00 98 GLU A O 1
ATOM 806 N N . SER A 1 99 ? -8.635 -3.147 19.489 1.00 58.75 99 SER A N 1
ATOM 807 C CA . SER A 1 99 ? -9.191 -4.460 19.837 1.00 58.75 99 SER A CA 1
ATOM 808 C C . SER A 1 99 ? -8.222 -5.304 20.673 1.00 58.75 99 SER A C 1
ATOM 810 O O . SER A 1 99 ? -8.659 -5.986 21.593 1.00 58.75 99 SER A O 1
ATOM 812 N N . ALA A 1 100 ? -6.914 -5.246 20.400 1.00 58.62 100 ALA A N 1
ATOM 813 C CA . ALA A 1 100 ? -5.908 -5.961 21.189 1.00 58.62 100 ALA A CA 1
ATOM 814 C C . ALA A 1 100 ? -5.691 -5.344 22.585 1.00 58.62 100 ALA A C 1
ATOM 816 O O . ALA A 1 100 ? -5.340 -6.056 23.521 1.00 58.62 100 ALA A O 1
ATOM 817 N N . MET A 1 101 ? -5.905 -4.032 22.735 1.00 57.50 101 MET A N 1
ATOM 818 C CA . MET A 1 101 ? -5.806 -3.316 24.015 1.00 57.50 101 MET A CA 1
ATOM 819 C C . MET A 1 101 ? -7.103 -3.373 24.843 1.00 57.50 101 MET A C 1
ATOM 821 O O . MET A 1 101 ? -7.057 -3.281 26.068 1.00 57.50 101 MET A O 1
ATOM 825 N N . GLY A 1 102 ? -8.263 -3.532 24.203 1.00 54.03 102 GLY A N 1
ATOM 826 C CA . GLY A 1 102 ? -9.559 -3.683 24.871 1.00 54.03 102 GLY A CA 1
ATOM 827 C C . GLY A 1 102 ? -9.792 -5.069 25.484 1.00 54.03 102 GLY A C 1
ATOM 828 O O . GLY A 1 102 ? -10.634 -5.208 26.363 1.00 54.03 102 GLY A O 1
ATOM 829 N N . GLU A 1 103 ? -9.027 -6.082 25.067 1.00 52.06 103 GLU A N 1
ATOM 830 C CA . GLU A 1 103 ? -9.066 -7.446 25.623 1.00 52.06 103 GLU A CA 1
ATOM 831 C C . GLU A 1 103 ? -8.289 -7.589 26.954 1.00 52.06 103 GLU A C 1
ATOM 833 O O . GLU A 1 103 ? -8.315 -8.654 27.568 1.00 52.06 103 GLU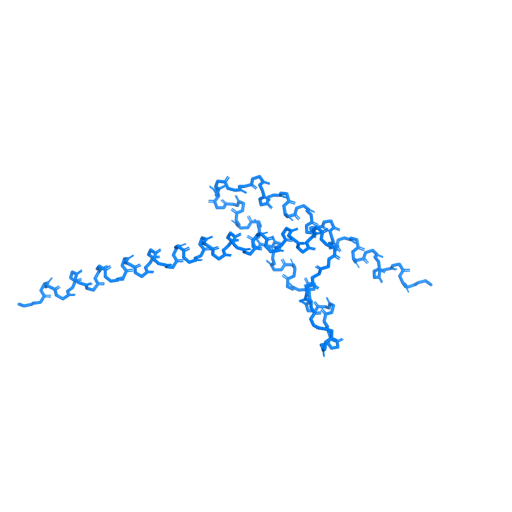 A O 1
ATOM 838 N N . THR A 1 104 ? -7.613 -6.533 27.428 1.00 45.19 104 THR A N 1
ATOM 839 C CA . THR A 1 104 ? -6.842 -6.527 28.691 1.00 45.19 104 THR A CA 1
ATOM 840 C C . THR A 1 104 ? -7.609 -6.036 29.932 1.00 45.19 104 THR A C 1
ATOM 842 O O . THR A 1 104 ? -6.973 -5.573 30.880 1.00 45.19 104 THR A O 1
ATOM 845 N N . GLN A 1 105 ? -8.944 -6.144 29.972 1.00 39.31 105 GLN A N 1
ATOM 846 C CA . GLN A 1 105 ? -9.741 -5.787 31.159 1.00 39.31 105 GLN A CA 1
ATOM 847 C C . GLN A 1 105 ? -10.562 -6.949 31.721 1.00 39.31 105 GLN A C 1
ATOM 849 O O . GLN A 1 105 ? -11.226 -7.648 30.926 1.00 39.31 105 GLN A O 1
#

Radius of gyration: 20.06 Å; chains: 1; bounding box: 48×33×66 Å

Organism: Noccaea caerulescens (NCBI:txid107243)

Foldseek 3Di:
DPPPVVVVVVVVVVVVVVVVVVCCVVVVVVVLVVLVVQLVVLHDPFDPPDPCRVVVVLVVLVVVLVVLVVVCVVPDPCNVSSVVSSVSSVVSSVVVVVVVVVVPD